Protein AF-A0A7W6BW15-F1 (afdb_monomer)

Organism: NCBI:txid870476

pLDDT: mean 89.18, std 8.83, range [52.59, 96.75]

Radius of gyration: 13.19 Å; Cα contacts (8 Å, |Δi|>4): 198; chains: 1; bounding box: 34×26×34 Å

Solvent-accessible surface area (backbone atoms only — not comparable to full-atom values): 6199 Å² total; per-residue (Å²): 120,74,27,69,43,54,42,84,69,27,54,52,60,54,54,59,58,48,48,26,77,76,65,36,54,52,48,71,56,97,89,40,53,32,40,44,48,78,54,100,53,24,32,36,36,37,36,64,58,98,59,27,37,41,40,38,40,31,58,49,66,59,92,84,54,64,85,47,54,27,34,40,34,73,45,73,44,57,37,62,50,46,48,64,49,96,48,52,55,68,33,40,53,47,53,59,70,49,45,95,59,54,76,66,54,46,51,48,26,62,74,40,70

Nearest PDB structures (foldseek):
  8hxa-assembly1_A  TM=5.081E-01  e=1.137E+00  Monkeypox virus
  6ptv-assembly1_A  TM=3.991E-01  e=1.630E+00  Rickettsia rickettsii str. 'Sheila Smith'
  7fzt-assembly1_A  TM=5.814E-01  e=4.807E+00  Homo sapiens
  2it9-assembly2_D  TM=3.546E-01  e=4.014E+00  Prochlorococcus marinus str. NATL2A
  2nvn-assembly1_A-2  TM=3.035E-01  e=5.105E+00  Synechococcus elongatus PCC 7942 = FACHB-805

Mean predicted aligned error: 4.17 Å

Sequence (113 aa):
MFSAIMLTDCPGLIDLMLTGDEHGMSFAIDGVECVIEHVEGHGIFEAVTPDFGLSVIHPGWYAGDHGAPAYVAIVGDAHACIGWLPLSHADKLVLIQHLPLSPVDRMLCRLSA

Structure (mmCIF, N/CA/C/O backbone):
data_AF-A0A7W6BW15-F1
#
_entry.id   AF-A0A7W6BW15-F1
#
loop_
_atom_site.group_PDB
_atom_site.id
_atom_site.type_symbol
_atom_site.label_atom_id
_atom_site.label_alt_id
_atom_site.label_comp_id
_atom_site.label_asym_id
_atom_site.label_entity_id
_atom_site.label_seq_id
_atom_site.pdbx_PDB_ins_code
_atom_site.Cartn_x
_atom_site.Cartn_y
_atom_site.Cartn_z
_atom_site.occupancy
_atom_site.B_iso_or_equiv
_atom_site.auth_seq_id
_atom_site.auth_comp_id
_atom_site.auth_asym_id
_atom_site.auth_atom_id
_atom_site.pdbx_PDB_model_num
ATOM 1 N N . MET A 1 1 ? 1.648 -9.582 7.392 1.00 80.38 1 MET A N 1
ATOM 2 C CA . MET A 1 1 ? 1.533 -10.538 6.266 1.00 80.38 1 MET A CA 1
ATOM 3 C C . MET A 1 1 ? 1.315 -9.709 5.017 1.00 80.38 1 MET A C 1
ATOM 5 O O . MET A 1 1 ? 0.523 -8.779 5.094 1.00 80.38 1 MET A O 1
ATOM 9 N N . PHE A 1 2 ? 2.036 -9.995 3.934 1.00 86.69 2 PHE A N 1
ATOM 10 C CA . PHE A 1 2 ? 1.857 -9.290 2.666 1.00 86.69 2 PHE A CA 1
ATOM 11 C C . PHE A 1 2 ? 0.670 -9.860 1.886 1.00 86.69 2 PHE A C 1
ATOM 13 O O . PHE A 1 2 ? 0.445 -11.072 1.898 1.00 86.69 2 PHE A O 1
ATOM 20 N N . SER A 1 3 ? -0.038 -8.982 1.186 1.00 91.94 3 SER A N 1
ATOM 21 C CA . SER A 1 3 ? -1.064 -9.315 0.203 1.00 91.94 3 SER A CA 1
ATOM 22 C C . SER A 1 3 ? -0.588 -8.957 -1.195 1.00 91.94 3 SER A C 1
ATOM 24 O O . SER A 1 3 ? -0.006 -7.895 -1.393 1.00 91.94 3 SER A O 1
ATOM 26 N N . ALA A 1 4 ? -0.855 -9.829 -2.163 1.00 93.19 4 ALA A N 1
ATOM 27 C CA . ALA A 1 4 ? -0.535 -9.578 -3.563 1.00 93.19 4 ALA A CA 1
ATOM 28 C C . ALA A 1 4 ? -1.664 -8.797 -4.259 1.00 93.19 4 ALA A C 1
ATOM 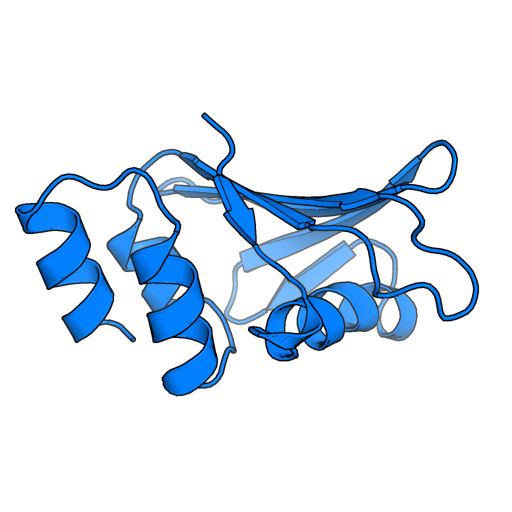30 O O . ALA A 1 4 ? -2.842 -9.135 -4.098 1.00 93.19 4 ALA A O 1
ATOM 31 N N . ILE A 1 5 ? -1.293 -7.795 -5.055 1.00 92.06 5 ILE A N 1
ATOM 32 C CA . ILE A 1 5 ? -2.177 -6.988 -5.903 1.00 92.06 5 ILE A CA 1
ATOM 33 C C . ILE A 1 5 ? -1.534 -6.811 -7.283 1.00 92.06 5 ILE A C 1
ATOM 35 O O . ILE A 1 5 ? -0.325 -6.610 -7.384 1.00 92.06 5 ILE A O 1
ATOM 39 N N . MET A 1 6 ? -2.322 -6.886 -8.355 1.00 90.81 6 MET A N 1
ATOM 40 C CA . MET A 1 6 ? -1.825 -6.524 -9.683 1.00 90.81 6 MET A CA 1
ATOM 41 C C . MET A 1 6 ? -1.803 -5.001 -9.789 1.00 90.81 6 MET A C 1
ATOM 43 O O . MET A 1 6 ? -2.830 -4.361 -9.580 1.00 90.81 6 MET A O 1
ATOM 47 N N . LEU A 1 7 ? -0.658 -4.405 -10.128 1.00 83.75 7 LEU A N 1
ATOM 48 C CA . LEU A 1 7 ? -0.570 -2.944 -10.246 1.00 83.75 7 LEU A CA 1
ATOM 49 C C . LEU A 1 7 ? -1.464 -2.383 -11.359 1.00 83.75 7 LEU A C 1
ATOM 51 O O . LEU A 1 7 ? -1.925 -1.251 -11.261 1.00 83.75 7 LEU A O 1
ATOM 55 N N . THR A 1 8 ? -1.791 -3.192 -12.371 1.00 86.69 8 THR A N 1
ATOM 56 C CA . THR A 1 8 ? -2.785 -2.841 -13.397 1.00 86.69 8 THR A CA 1
ATOM 57 C C . THR A 1 8 ? -4.182 -2.594 -12.829 1.00 86.69 8 THR A C 1
ATOM 59 O O . THR A 1 8 ? -4.963 -1.880 -13.450 1.00 86.69 8 THR A O 1
ATOM 62 N N . ASP A 1 9 ? -4.491 -3.163 -11.662 1.00 88.94 9 ASP A N 1
ATOM 63 C CA . ASP A 1 9 ? -5.781 -3.002 -10.987 1.00 88.94 9 ASP A CA 1
ATOM 64 C C . ASP A 1 9 ? -5.765 -1.834 -9.986 1.00 88.94 9 ASP A C 1
ATOM 66 O O . ASP A 1 9 ? -6.810 -1.473 -9.451 1.00 88.94 9 ASP A O 1
ATOM 70 N N . CYS A 1 10 ? -4.590 -1.257 -9.713 1.00 90.44 10 CYS A N 1
ATOM 71 C CA . CYS A 1 10 ? -4.399 -0.164 -8.761 1.00 90.44 10 CYS A CA 1
ATOM 72 C C . CYS A 1 10 ? -3.267 0.774 -9.227 1.00 90.44 10 CYS A C 1
ATOM 74 O O . CYS A 1 10 ? -2.205 0.829 -8.593 1.00 90.44 10 CYS A O 1
ATOM 76 N N . PRO A 1 11 ? -3.448 1.487 -10.359 1.00 89.62 11 PRO A N 1
ATOM 77 C CA . PRO A 1 11 ? -2.418 2.342 -10.951 1.00 89.62 11 PRO A CA 1
ATOM 78 C C . PRO A 1 11 ? -1.915 3.433 -10.004 1.00 89.62 11 PRO A C 1
ATOM 80 O O . PRO A 1 11 ? -0.742 3.782 -10.068 1.00 89.62 11 PRO A O 1
ATOM 83 N N . GLY A 1 12 ? -2.738 3.909 -9.066 1.00 90.62 12 GLY A N 1
ATOM 84 C CA . GLY A 1 12 ? -2.290 4.913 -8.102 1.00 90.62 12 GLY A CA 1
ATOM 85 C C . GLY A 1 12 ? -1.134 4.443 -7.200 1.00 90.62 12 GLY A C 1
ATOM 86 O O . GLY A 1 12 ? -0.371 5.273 -6.712 1.00 90.62 12 GLY A O 1
ATOM 87 N N . LEU A 1 13 ? -0.939 3.128 -7.001 1.00 89.31 13 LEU A N 1
ATOM 88 C CA . LEU A 1 13 ? 0.266 2.621 -6.327 1.00 89.31 13 LEU A CA 1
ATOM 89 C C . LEU A 1 13 ? 1.531 2.828 -7.169 1.00 89.31 13 LEU A C 1
ATOM 91 O O . LEU A 1 13 ? 2.588 3.083 -6.601 1.00 89.31 13 LEU A O 1
ATOM 95 N N . ILE A 1 14 ? 1.433 2.741 -8.501 1.00 87.88 14 ILE A N 1
ATOM 96 C CA . ILE A 1 14 ? 2.547 3.068 -9.401 1.00 87.88 14 ILE A CA 1
ATOM 97 C C . ILE A 1 14 ? 2.877 4.554 -9.260 1.00 87.88 14 ILE A C 1
ATOM 99 O O . ILE A 1 14 ? 4.036 4.897 -9.050 1.00 87.88 14 ILE A O 1
ATOM 103 N N . ASP A 1 15 ? 1.862 5.418 -9.319 1.00 88.94 15 ASP A N 1
ATOM 104 C CA . ASP A 1 15 ? 2.038 6.873 -9.230 1.00 88.94 15 ASP A CA 1
ATOM 105 C C . ASP A 1 15 ? 2.696 7.286 -7.901 1.00 88.94 15 ASP A C 1
ATOM 107 O O . ASP A 1 15 ? 3.628 8.094 -7.874 1.00 88.94 15 ASP A O 1
ATOM 111 N N . LEU A 1 16 ? 2.280 6.662 -6.794 1.00 87.94 16 LEU A N 1
ATOM 112 C CA . LEU A 1 16 ? 2.910 6.840 -5.484 1.00 87.94 16 LEU A CA 1
ATOM 113 C C . LEU A 1 16 ? 4.393 6.464 -5.489 1.00 87.94 16 LEU A C 1
ATOM 115 O O . LEU A 1 16 ? 5.221 7.190 -4.942 1.00 87.94 16 LEU A O 1
ATOM 119 N N . MET A 1 17 ? 4.735 5.344 -6.123 1.00 86.50 17 MET A N 1
ATOM 120 C CA . MET A 1 17 ? 6.123 4.905 -6.231 1.00 86.50 17 MET A CA 1
ATOM 121 C C . MET A 1 17 ? 6.952 5.775 -7.195 1.00 86.50 17 MET A C 1
ATOM 123 O O . MET A 1 17 ? 8.156 5.914 -7.015 1.00 86.50 17 MET A O 1
ATOM 127 N N . LEU A 1 18 ? 6.342 6.406 -8.199 1.00 85.19 18 LEU A N 1
ATOM 128 C CA . LEU A 1 18 ? 7.045 7.330 -9.101 1.00 85.19 18 LEU A CA 1
ATOM 129 C C . LEU A 1 18 ? 7.290 8.705 -8.468 1.00 85.19 18 LEU A C 1
ATOM 131 O O . LEU A 1 18 ? 8.234 9.393 -8.846 1.00 85.19 18 LEU A O 1
ATOM 135 N N . THR A 1 19 ? 6.502 9.083 -7.459 1.00 83.00 19 THR A N 1
ATOM 136 C CA . THR A 1 19 ? 6.647 10.370 -6.761 1.00 83.00 19 THR A CA 1
ATOM 137 C C . THR A 1 19 ? 8.056 10.550 -6.169 1.00 83.00 19 THR A C 1
ATOM 139 O O . THR A 1 19 ? 8.614 11.646 -6.212 1.00 83.00 19 THR A O 1
ATOM 142 N N . GLY A 1 20 ? 8.686 9.485 -5.658 1.00 72.56 20 GLY A N 1
ATOM 143 C CA . GLY A 1 20 ? 10.062 9.570 -5.144 1.00 72.56 20 GLY A CA 1
ATOM 144 C C . GLY A 1 20 ? 11.125 9.658 -6.230 1.00 72.56 20 GLY A C 1
ATOM 145 O O . GLY A 1 20 ? 12.151 10.302 -6.032 1.00 72.56 20 GLY A O 1
ATOM 146 N N . ASP A 1 21 ? 10.877 9.113 -7.418 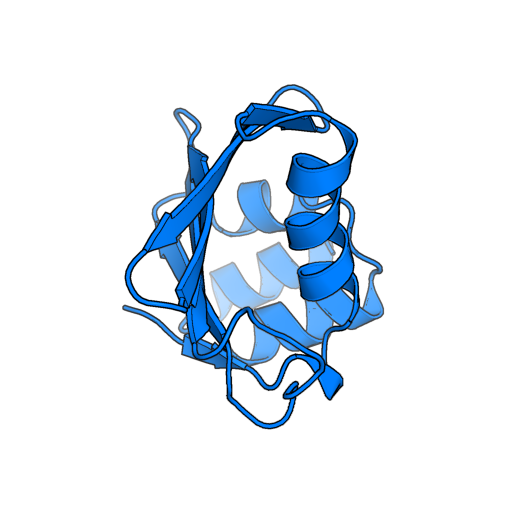1.00 74.50 21 ASP A N 1
ATOM 147 C CA . ASP A 1 21 ? 11.786 9.335 -8.546 1.00 74.50 21 ASP A CA 1
ATOM 148 C C . ASP A 1 21 ? 11.778 10.822 -8.963 1.00 74.50 21 ASP A C 1
ATOM 150 O O . ASP A 1 21 ? 12.802 11.361 -9.387 1.00 74.50 21 ASP A O 1
ATOM 154 N N . GLU A 1 22 ? 10.647 11.514 -8.781 1.00 75.25 22 GLU A N 1
ATOM 155 C CA . GLU A 1 22 ? 10.483 12.942 -9.086 1.00 75.25 22 GLU A CA 1
ATOM 156 C C . GLU A 1 22 ? 11.027 13.871 -7.986 1.00 75.25 22 GLU A C 1
ATOM 158 O O . GLU A 1 22 ? 11.615 14.915 -8.285 1.00 75.25 22 GLU A O 1
ATOM 163 N N . HIS A 1 23 ? 10.846 13.503 -6.714 1.00 72.81 23 HIS A N 1
ATOM 164 C CA . HIS A 1 23 ? 11.149 14.355 -5.556 1.00 72.81 23 HIS A CA 1
ATOM 165 C C . HIS A 1 23 ? 12.378 13.923 -4.737 1.00 72.81 23 HIS A C 1
ATOM 167 O O . HIS A 1 23 ? 12.775 14.631 -3.808 1.00 72.81 23 HIS A O 1
ATOM 173 N N . GLY A 1 24 ? 13.021 12.816 -5.109 1.00 73.00 24 GLY A N 1
ATOM 174 C CA . GLY A 1 24 ? 14.111 12.175 -4.376 1.00 73.00 24 GLY A CA 1
ATOM 175 C C . GLY A 1 24 ? 13.641 10.945 -3.589 1.00 73.00 24 GLY A C 1
ATOM 176 O O . GLY A 1 24 ? 12.463 10.796 -3.278 1.00 73.00 24 GLY A O 1
ATOM 177 N N . MET A 1 25 ? 14.589 10.077 -3.212 1.00 82.69 25 MET A N 1
ATOM 178 C CA . MET A 1 25 ? 14.334 8.776 -2.554 1.00 82.69 25 MET A CA 1
ATOM 179 C C . MET A 1 25 ? 13.604 8.875 -1.199 1.00 82.69 25 MET A C 1
ATOM 181 O O . MET A 1 25 ? 13.253 7.858 -0.613 1.00 82.69 25 MET A O 1
ATOM 185 N N . SER A 1 26 ? 13.378 10.083 -0.685 1.00 87.94 26 SER A N 1
ATOM 186 C CA . SER A 1 26 ? 12.540 10.352 0.480 1.00 87.94 26 SER A CA 1
ATOM 187 C C . SER A 1 26 ? 11.740 11.634 0.268 1.00 87.94 26 SER A C 1
ATOM 189 O O . SER A 1 26 ? 12.311 12.645 -0.150 1.00 87.94 26 SER A O 1
ATOM 191 N N . PHE A 1 27 ? 10.453 11.617 0.596 1.00 91.00 27 PHE A N 1
ATOM 192 C CA . PHE A 1 27 ? 9.554 12.764 0.454 1.00 91.00 27 PHE A CA 1
ATOM 193 C C . PHE A 1 27 ? 8.378 12.656 1.429 1.00 91.00 27 PHE A C 1
ATOM 195 O O . PHE A 1 27 ? 8.079 11.578 1.930 1.00 91.00 27 PHE A O 1
ATOM 202 N N . ALA A 1 28 ? 7.674 13.763 1.670 1.00 90.81 28 ALA A N 1
ATOM 203 C CA . ALA A 1 28 ? 6.490 13.775 2.523 1.00 90.81 28 ALA A CA 1
ATOM 204 C C . ALA A 1 28 ? 5.204 13.956 1.703 1.00 90.81 28 ALA A C 1
ATOM 206 O O . ALA A 1 28 ? 5.114 14.873 0.886 1.00 90.81 28 ALA A O 1
ATOM 207 N N . ILE A 1 29 ? 4.189 13.132 1.974 1.00 88.69 29 ILE A N 1
ATOM 208 C CA . ILE A 1 29 ? 2.818 13.292 1.460 1.00 88.69 29 ILE A CA 1
ATOM 209 C C . ILE A 1 29 ? 1.885 13.415 2.653 1.00 88.69 29 ILE A C 1
ATOM 211 O O . ILE A 1 29 ? 1.978 12.617 3.579 1.00 88.69 29 ILE A O 1
ATOM 215 N N . ASP A 1 30 ? 1.005 14.419 2.659 1.00 89.56 30 ASP A N 1
ATOM 216 C CA . ASP A 1 30 ? 0.018 14.648 3.727 1.00 89.56 30 ASP A CA 1
ATOM 217 C C . ASP A 1 30 ? 0.609 14.546 5.152 1.00 89.56 30 ASP A C 1
ATOM 219 O O . ASP A 1 30 ? -0.014 14.044 6.086 1.00 89.56 30 ASP A O 1
ATOM 223 N N . GLY A 1 31 ? 1.848 15.028 5.315 1.00 88.00 31 GLY A N 1
ATOM 224 C CA . GLY A 1 31 ? 2.575 15.041 6.589 1.00 88.00 31 GLY A CA 1
ATOM 225 C C . GLY A 1 31 ? 3.234 13.717 6.999 1.00 88.00 31 GLY A C 1
ATOM 226 O O . GLY A 1 31 ? 3.780 13.647 8.098 1.00 88.00 31 GLY A O 1
ATOM 227 N N . VAL A 1 32 ? 3.213 12.692 6.146 1.00 93.56 32 VAL A N 1
ATOM 228 C CA . VAL A 1 32 ? 3.862 11.394 6.380 1.00 93.56 32 VAL A CA 1
ATOM 229 C C . VAL A 1 32 ? 5.119 11.280 5.531 1.00 93.56 32 VAL A C 1
ATOM 231 O O . VAL A 1 32 ? 5.072 11.423 4.309 1.00 93.56 32 VAL A O 1
ATOM 234 N N . GLU A 1 33 ? 6.236 10.998 6.197 1.00 94.06 33 GLU A N 1
ATOM 235 C CA . GLU A 1 33 ? 7.520 10.709 5.560 1.00 94.06 33 GLU A CA 1
ATOM 236 C C . GLU A 1 33 ? 7.466 9.354 4.850 1.00 94.06 33 GLU A C 1
ATOM 238 O O . GLU A 1 33 ? 7.110 8.327 5.437 1.00 94.06 33 GLU A O 1
ATOM 243 N N . CYS A 1 34 ? 7.830 9.380 3.576 1.00 94.50 34 CYS A N 1
ATOM 244 C CA . CYS A 1 34 ? 7.862 8.246 2.675 1.00 94.50 34 CYS A CA 1
ATOM 245 C C . CYS A 1 34 ? 9.288 8.041 2.175 1.00 94.50 34 CYS A C 1
ATOM 247 O O . CYS A 1 34 ? 10.022 9.004 1.943 1.00 94.50 34 CYS A O 1
ATOM 249 N N . VAL A 1 35 ? 9.664 6.785 1.967 1.00 94.25 35 VAL A N 1
ATOM 250 C CA . VAL A 1 35 ? 10.957 6.397 1.405 1.00 94.25 35 VAL A CA 1
ATOM 251 C C . VAL A 1 35 ? 10.723 5.461 0.233 1.00 94.25 35 VAL A C 1
ATOM 253 O O . VAL A 1 35 ? 9.845 4.598 0.281 1.00 94.25 35 VAL A O 1
ATOM 256 N N . ILE A 1 36 ? 11.517 5.643 -0.816 1.00 91.81 36 ILE A N 1
ATOM 257 C CA . ILE A 1 36 ? 11.581 4.745 -1.959 1.00 91.81 36 ILE A CA 1
ATOM 258 C C . ILE A 1 36 ? 12.992 4.211 -2.083 1.00 91.81 36 ILE A C 1
ATOM 260 O O . ILE A 1 36 ? 13.958 4.970 -2.100 1.00 91.81 36 ILE A O 1
ATOM 264 N N . GLU A 1 37 ? 13.103 2.894 -2.189 1.00 90.12 37 GLU A N 1
AT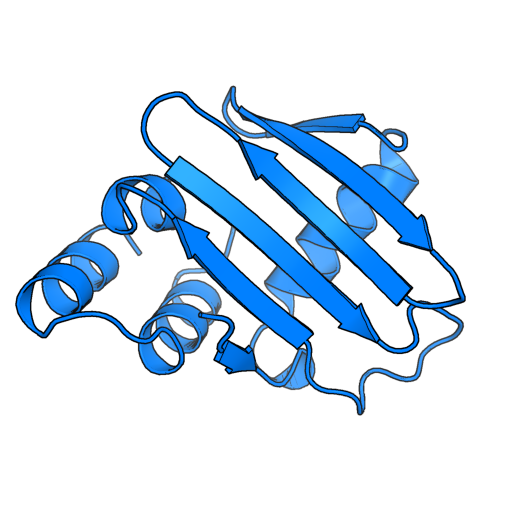OM 265 C CA . GLU A 1 37 ? 14.365 2.202 -2.393 1.00 90.12 37 GLU A CA 1
ATOM 266 C C . GLU A 1 37 ? 14.289 1.290 -3.613 1.00 90.12 37 GLU A C 1
ATOM 268 O O . GLU A 1 37 ? 13.265 0.660 -3.894 1.00 90.12 37 GLU A O 1
ATOM 273 N N . HIS A 1 38 ? 15.413 1.177 -4.321 1.00 87.00 38 HIS A N 1
ATOM 274 C CA . HIS A 1 38 ? 15.584 0.213 -5.402 1.00 87.00 38 HIS A CA 1
ATOM 275 C C . HIS A 1 38 ? 16.637 -0.807 -4.999 1.00 87.00 38 HIS A C 1
ATOM 277 O O . HIS A 1 38 ? 17.822 -0.490 -4.899 1.00 87.00 38 HIS A O 1
ATOM 283 N N . VAL A 1 39 ? 16.207 -2.045 -4.775 1.00 85.50 39 VAL A N 1
ATOM 284 C CA . VAL A 1 39 ? 17.071 -3.127 -4.292 1.00 85.50 39 VAL A CA 1
ATOM 285 C C . VAL A 1 39 ? 16.963 -4.297 -5.250 1.00 85.50 39 VAL A C 1
ATOM 287 O O . VAL A 1 39 ? 15.877 -4.818 -5.458 1.00 85.50 39 VAL A O 1
ATOM 290 N N . GLU A 1 40 ? 18.080 -4.704 -5.857 1.00 84.06 40 GLU A N 1
ATOM 291 C CA . GLU A 1 40 ? 18.158 -5.891 -6.732 1.00 84.06 40 GLU A CA 1
ATOM 292 C C . GLU A 1 40 ? 17.099 -5.930 -7.859 1.00 84.06 40 GLU A C 1
ATOM 294 O O . GLU A 1 40 ? 16.653 -6.991 -8.284 1.00 84.06 40 GLU A O 1
ATOM 299 N N . GLY A 1 41 ? 16.693 -4.763 -8.374 1.00 81.19 41 GLY A N 1
ATOM 300 C CA . GLY A 1 41 ? 15.660 -4.655 -9.413 1.00 81.19 41 GLY A CA 1
ATOM 301 C C . GLY A 1 41 ? 14.221 -4.681 -8.883 1.00 81.19 41 GLY A C 1
ATOM 302 O O . GLY A 1 41 ? 13.279 -4.725 -9.670 1.00 81.19 41 GLY A O 1
ATOM 303 N N . HIS A 1 42 ? 14.033 -4.630 -7.568 1.00 86.38 42 HIS A N 1
ATOM 304 C CA . HIS A 1 42 ? 12.756 -4.406 -6.899 1.00 86.38 42 HIS A CA 1
ATOM 305 C C . HIS A 1 42 ? 12.622 -2.931 -6.516 1.00 86.38 42 HIS A C 1
ATOM 307 O O . HIS A 1 42 ? 13.605 -2.296 -6.140 1.00 86.38 42 HIS A O 1
ATOM 313 N N . GLY A 1 43 ? 11.406 -2.403 -6.602 1.00 88.94 43 GLY A N 1
ATOM 314 C CA . GLY A 1 43 ? 11.043 -1.098 -6.062 1.00 88.94 43 GLY A CA 1
ATOM 315 C C . GLY A 1 43 ? 10.328 -1.306 -4.741 1.00 88.94 43 GLY A C 1
ATOM 316 O O . GLY A 1 43 ? 9.428 -2.143 -4.653 1.00 88.94 43 GLY A O 1
ATOM 317 N N . ILE A 1 44 ? 10.736 -0.575 -3.718 1.00 92.19 44 ILE A N 1
ATOM 318 C CA . ILE A 1 44 ? 10.158 -0.644 -2.383 1.00 92.19 44 ILE A CA 1
ATOM 319 C C . ILE A 1 44 ? 9.700 0.761 -2.027 1.00 92.19 44 ILE A C 1
ATOM 321 O O . ILE A 1 44 ? 10.478 1.699 -2.137 1.00 92.19 44 ILE A O 1
ATOM 325 N N . PHE A 1 45 ? 8.444 0.898 -1.621 1.00 93.75 45 PHE A N 1
ATOM 326 C CA . PHE A 1 45 ? 7.896 2.123 -1.054 1.00 93.75 45 PHE A CA 1
ATOM 327 C C . PHE A 1 45 ? 7.474 1.858 0.383 1.00 93.75 45 PHE A C 1
ATOM 329 O O . PHE A 1 45 ? 6.732 0.910 0.652 1.00 93.75 45 PHE A O 1
ATOM 336 N N . GLU A 1 46 ? 7.924 2.708 1.297 1.00 95.62 46 GLU A N 1
ATOM 337 C CA . GLU A 1 46 ? 7.607 2.606 2.714 1.00 95.62 46 GLU A CA 1
ATOM 338 C C . GLU A 1 46 ? 7.126 3.941 3.268 1.00 95.62 46 GLU A C 1
ATOM 340 O O . GLU A 1 46 ? 7.643 5.000 2.921 1.00 95.62 46 GLU A O 1
ATOM 345 N N . ALA A 1 47 ? 6.147 3.876 4.165 1.00 96.12 47 ALA A N 1
ATOM 346 C CA . ALA A 1 47 ? 5.656 5.018 4.924 1.00 96.12 47 ALA A CA 1
ATOM 347 C C . ALA A 1 47 ? 5.399 4.575 6.366 1.00 96.12 47 ALA A C 1
ATOM 349 O O . ALA A 1 47 ? 4.709 3.578 6.596 1.00 96.12 47 ALA A O 1
ATOM 350 N N . VAL A 1 48 ? 5.960 5.290 7.344 1.00 95.94 48 VAL A N 1
ATOM 351 C CA . VAL A 1 48 ? 5.885 4.903 8.762 1.00 95.94 48 VAL A CA 1
ATOM 352 C C . VAL A 1 48 ? 5.473 6.089 9.624 1.00 95.94 48 VAL A C 1
ATOM 354 O O . VAL A 1 48 ? 6.072 7.160 9.579 1.00 95.94 48 VAL A O 1
ATOM 357 N N . THR A 1 49 ? 4.460 5.869 10.456 1.00 95.56 49 THR A N 1
ATOM 358 C CA . THR A 1 49 ? 3.939 6.808 11.452 1.00 95.56 49 THR A CA 1
ATOM 359 C C . THR A 1 49 ? 3.840 6.114 12.819 1.00 95.56 49 THR A C 1
ATOM 361 O O . THR A 1 49 ? 4.038 4.899 12.913 1.00 95.56 49 THR A O 1
ATOM 364 N N . PRO A 1 50 ? 3.520 6.841 13.906 1.00 95.50 50 PRO A N 1
ATOM 365 C CA . PRO A 1 50 ? 3.211 6.212 15.190 1.00 95.50 50 PRO A CA 1
ATOM 366 C C . PRO A 1 50 ? 2.000 5.265 15.153 1.00 95.50 50 PRO A C 1
ATOM 368 O O . PRO A 1 50 ? 1.943 4.336 15.958 1.00 95.50 50 PRO A O 1
ATOM 371 N N . ASP A 1 51 ? 1.054 5.493 14.237 1.00 94.69 51 ASP A N 1
ATOM 372 C CA . ASP A 1 51 ? -0.220 4.768 14.181 1.00 94.69 51 ASP A CA 1
ATOM 373 C C . ASP A 1 51 ? -0.190 3.598 13.188 1.00 94.69 51 ASP A C 1
ATOM 375 O O . ASP A 1 51 ? -0.862 2.584 13.398 1.00 94.69 51 ASP A O 1
ATOM 379 N N . PHE A 1 52 ? 0.594 3.712 12.111 1.00 96.19 52 PHE A N 1
ATOM 380 C CA . PHE A 1 52 ? 0.695 2.683 11.079 1.00 96.19 52 PHE A CA 1
ATOM 381 C C . PHE A 1 52 ? 2.057 2.642 10.376 1.00 96.19 52 PHE A C 1
ATOM 383 O O . PHE A 1 52 ? 2.770 3.637 10.290 1.00 96.19 52 PHE A O 1
ATOM 390 N N . GLY A 1 53 ? 2.372 1.489 9.792 1.00 96.75 53 GLY A N 1
ATOM 391 C CA . GLY A 1 53 ? 3.434 1.311 8.806 1.00 96.75 53 GLY A CA 1
ATOM 392 C C . GLY A 1 53 ? 2.886 0.658 7.541 1.00 96.75 53 GLY A C 1
ATOM 393 O O . GLY A 1 53 ? 2.136 -0.315 7.626 1.00 96.75 53 GLY A O 1
ATOM 394 N N . LEU A 1 54 ? 3.260 1.183 6.382 1.00 96.56 54 LEU A N 1
ATOM 395 C CA . LEU A 1 54 ? 2.937 0.664 5.058 1.00 96.56 54 LEU A CA 1
ATOM 396 C C . LEU A 1 54 ? 4.232 0.282 4.344 1.00 96.56 54 LEU A C 1
ATOM 398 O O . LEU A 1 54 ? 5.181 1.060 4.337 1.00 96.56 54 LEU A O 1
ATOM 402 N N . SER A 1 55 ? 4.242 -0.891 3.717 1.00 95.75 55 SER A N 1
ATOM 403 C CA . SER A 1 55 ? 5.310 -1.324 2.817 1.00 95.75 55 SER A CA 1
ATOM 404 C C . SER A 1 55 ? 4.690 -1.889 1.542 1.00 95.75 55 SER A C 1
ATOM 406 O O . SER A 1 55 ? 3.780 -2.726 1.600 1.00 95.75 55 SER A O 1
ATOM 408 N N . VAL A 1 56 ? 5.161 -1.405 0.397 1.00 94.38 56 VAL A N 1
ATOM 409 C CA . VAL A 1 56 ? 4.770 -1.843 -0.943 1.00 94.38 56 VAL A CA 1
ATOM 410 C C . VAL A 1 56 ? 6.028 -2.291 -1.668 1.00 94.38 56 VAL A C 1
ATOM 412 O O . VAL A 1 56 ? 6.942 -1.503 -1.881 1.00 94.38 56 VAL A O 1
ATOM 415 N N . ILE A 1 57 ? 6.073 -3.561 -2.058 1.00 92.44 57 ILE A N 1
ATOM 416 C CA . ILE A 1 57 ? 7.204 -4.154 -2.770 1.00 92.44 57 ILE A CA 1
ATOM 417 C C . ILE A 1 57 ? 6.734 -4.519 -4.170 1.00 92.44 57 ILE A C 1
ATOM 419 O O . ILE A 1 57 ? 5.893 -5.405 -4.329 1.00 92.44 57 ILE A O 1
ATOM 423 N N . HIS A 1 58 ? 7.296 -3.879 -5.187 1.00 90.38 58 HIS A N 1
ATOM 424 C CA . HIS A 1 58 ? 7.058 -4.221 -6.581 1.00 90.38 58 HIS A CA 1
ATOM 425 C C . HIS A 1 58 ? 8.286 -4.915 -7.187 1.00 90.38 58 HIS A C 1
ATOM 427 O O . HIS A 1 58 ? 9.333 -4.282 -7.374 1.00 90.38 58 HIS A O 1
ATOM 433 N N . PRO A 1 59 ? 8.198 -6.217 -7.508 1.00 86.56 59 PRO A N 1
ATOM 434 C CA . PRO A 1 59 ? 9.264 -6.899 -8.217 1.00 86.56 59 PRO A CA 1
ATOM 435 C C . PRO A 1 59 ? 9.41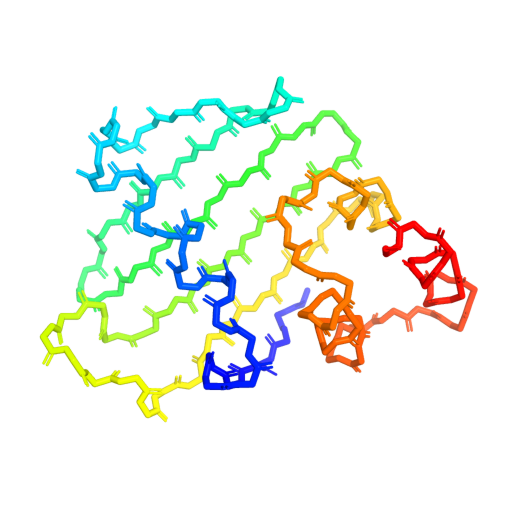0 -6.407 -9.653 1.00 86.56 59 PRO A C 1
ATOM 437 O O . PRO A 1 59 ? 8.417 -6.252 -10.350 1.00 86.56 59 PRO A O 1
ATOM 440 N N . GLY A 1 60 ? 10.651 -6.232 -10.112 1.00 78.25 60 GLY A N 1
ATOM 441 C CA . GLY A 1 60 ? 10.911 -5.835 -11.495 1.00 78.25 60 GLY A CA 1
ATOM 442 C C . GLY A 1 60 ? 10.635 -4.354 -11.756 1.00 78.25 60 GLY A C 1
ATOM 443 O O . GLY A 1 60 ? 10.068 -4.009 -12.785 1.00 78.25 60 GLY A O 1
ATOM 444 N N . TRP A 1 61 ? 11.060 -3.464 -10.854 1.00 77.00 61 TRP A N 1
ATOM 445 C CA . TRP A 1 61 ? 10.956 -2.001 -10.986 1.00 77.00 61 TRP A CA 1
ATOM 446 C C . TRP A 1 61 ? 11.871 -1.413 -12.089 1.00 77.00 61 TRP A C 1
ATOM 448 O O . TRP A 1 61 ? 12.429 -0.334 -11.965 1.00 77.00 61 TRP A O 1
ATOM 458 N N . TYR A 1 62 ? 12.041 -2.101 -13.219 1.00 66.00 62 TYR A N 1
ATOM 459 C CA . TYR A 1 62 ? 12.791 -1.592 -14.365 1.00 66.00 62 TYR A CA 1
ATOM 460 C C . TYR A 1 62 ? 12.046 -1.833 -15.682 1.00 66.00 62 TYR A C 1
ATOM 462 O O . TYR A 1 62 ? 11.671 -2.950 -16.018 1.00 66.00 62 TYR A O 1
ATOM 470 N N . ALA A 1 63 ? 11.914 -0.749 -16.453 1.00 52.59 63 ALA A N 1
ATOM 471 C CA . ALA A 1 63 ? 11.605 -0.717 -17.885 1.00 52.59 63 ALA A CA 1
ATOM 472 C C . ALA A 1 63 ? 10.299 -1.403 -18.349 1.00 52.59 63 ALA A C 1
ATOM 474 O O . ALA A 1 63 ? 10.289 -2.098 -19.363 1.00 52.59 63 ALA A O 1
ATOM 475 N N . GLY A 1 64 ? 9.178 -1.116 -17.679 1.00 55.47 64 GLY A N 1
ATOM 476 C CA . GLY A 1 64 ? 7.839 -1.286 -18.267 1.00 55.47 64 GLY A CA 1
ATOM 477 C C . GLY A 1 64 ? 7.201 -2.667 -18.118 1.00 55.47 64 GLY A C 1
ATOM 478 O O . GLY A 1 64 ? 6.172 -2.920 -18.746 1.00 55.47 64 GLY A O 1
ATOM 479 N N . ASP A 1 65 ? 7.766 -3.544 -17.286 1.00 60.72 65 ASP A N 1
ATOM 480 C CA . ASP A 1 65 ? 7.169 -4.844 -16.981 1.00 60.72 65 ASP A CA 1
ATOM 481 C C . ASP A 1 65 ? 6.246 -4.738 -15.751 1.00 60.72 65 ASP A C 1
ATOM 483 O O . ASP A 1 65 ? 6.620 -5.024 -14.619 1.00 60.72 65 ASP A O 1
ATOM 487 N N . HIS A 1 66 ? 5.012 -4.272 -15.970 1.00 64.38 66 HIS A N 1
ATOM 488 C CA . HIS A 1 66 ? 3.973 -4.170 -14.927 1.00 64.38 66 HIS A CA 1
ATOM 489 C C . HIS A 1 66 ? 3.160 -5.467 -14.760 1.00 64.38 66 HIS A C 1
ATOM 491 O O . HIS A 1 66 ? 2.093 -5.469 -14.146 1.00 64.38 66 HIS A O 1
ATOM 497 N N . GLY A 1 67 ? 3.625 -6.573 -15.351 1.00 67.81 67 GLY A N 1
ATOM 498 C CA . GLY A 1 67 ? 2.950 -7.869 -15.286 1.00 67.81 67 GLY A CA 1
ATOM 499 C C . GLY A 1 67 ? 3.118 -8.596 -13.948 1.00 67.81 67 GLY A C 1
ATOM 500 O O . GLY A 1 67 ? 2.410 -9.571 -13.701 1.00 67.81 67 GLY A O 1
ATOM 501 N N . ALA A 1 68 ? 4.042 -8.153 -13.089 1.00 78.50 68 ALA A N 1
ATOM 502 C CA . ALA A 1 68 ? 4.277 -8.751 -11.780 1.00 78.50 68 ALA A CA 1
ATOM 503 C C . ALA A 1 68 ? 3.334 -8.166 -10.706 1.00 78.50 68 ALA A C 1
ATOM 505 O O . ALA A 1 68 ? 3.016 -6.976 -10.7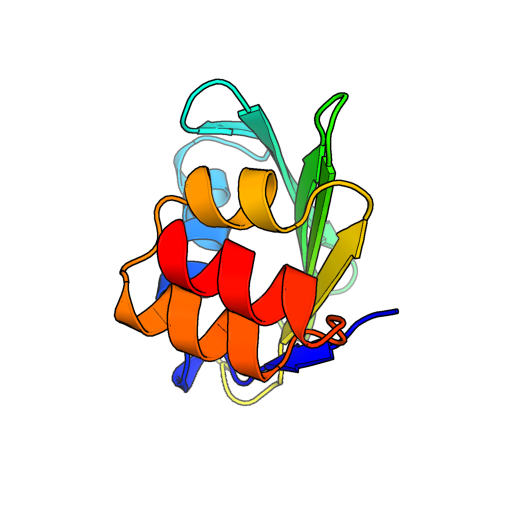35 1.00 78.50 68 ALA A O 1
ATOM 506 N N . PRO A 1 69 ? 2.881 -8.975 -9.730 1.00 88.25 69 PRO A N 1
ATOM 507 C CA . PRO A 1 69 ? 2.113 -8.457 -8.608 1.00 88.25 69 PRO A CA 1
ATOM 508 C C . PRO A 1 69 ? 3.007 -7.629 -7.678 1.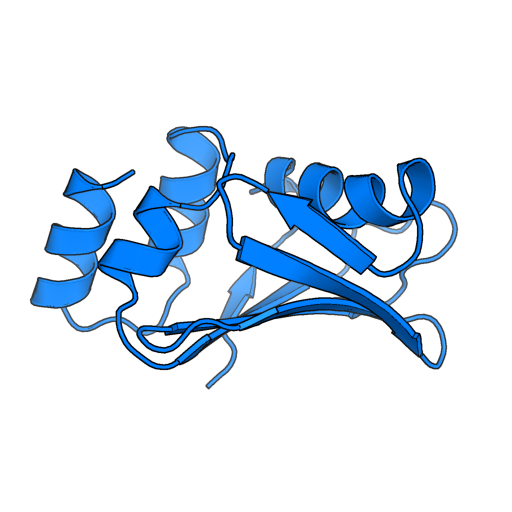00 88.25 69 PRO A C 1
ATOM 510 O O . PRO A 1 69 ? 4.124 -8.036 -7.355 1.00 88.25 69 PRO A O 1
ATOM 513 N N . ALA A 1 70 ? 2.478 -6.515 -7.179 1.00 91.50 70 ALA A N 1
ATOM 514 C CA . ALA A 1 70 ? 3.032 -5.840 -6.016 1.00 91.50 70 ALA A CA 1
ATOM 515 C C . ALA A 1 70 ? 2.553 -6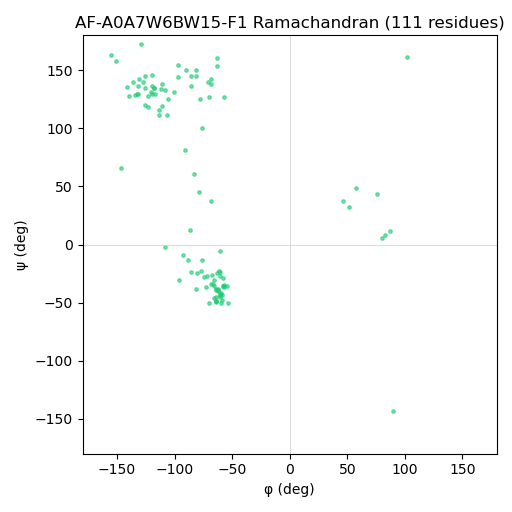.519 -4.727 1.00 91.50 70 ALA A C 1
ATOM 517 O O . ALA A 1 70 ? 1.450 -7.067 -4.652 1.00 91.50 70 ALA A O 1
ATOM 518 N N . TYR A 1 71 ? 3.383 -6.460 -3.694 1.00 94.19 71 TYR A N 1
ATOM 519 C CA . TYR A 1 71 ? 3.100 -6.995 -2.371 1.00 94.19 71 TYR A CA 1
ATOM 520 C C . TYR A 1 71 ? 2.925 -5.848 -1.389 1.00 94.19 71 TYR A C 1
ATOM 522 O O . TYR A 1 71 ? 3.854 -5.081 -1.160 1.00 94.19 71 TYR A O 1
ATOM 530 N N . VAL A 1 72 ? 1.747 -5.753 -0.784 1.00 95.00 72 VAL A N 1
ATOM 531 C CA . VAL A 1 72 ? 1.385 -4.686 0.153 1.00 95.00 72 VAL A CA 1
ATOM 532 C C . VAL A 1 72 ? 1.232 -5.257 1.556 1.00 95.00 72 VAL A C 1
ATOM 534 O O . VAL A 1 72 ? 0.569 -6.278 1.748 1.00 95.00 72 VAL A O 1
ATOM 537 N N . ALA A 1 73 ? 1.806 -4.590 2.551 1.00 95.06 73 ALA A N 1
ATOM 538 C CA . ALA A 1 73 ? 1.562 -4.865 3.960 1.00 95.06 73 ALA A CA 1
ATOM 539 C C . ALA A 1 73 ? 1.266 -3.571 4.716 1.00 95.06 73 ALA A C 1
ATOM 541 O O . ALA A 1 73 ? 1.967 -2.578 4.550 1.00 95.06 73 ALA A O 1
ATOM 542 N N . ILE A 1 74 ? 0.258 -3.628 5.587 1.00 95.81 74 ILE A N 1
ATOM 543 C CA . ILE A 1 74 ? -0.033 -2.583 6.569 1.00 95.81 74 ILE A CA 1
ATOM 544 C C . ILE A 1 74 ? 0.116 -3.185 7.967 1.00 95.81 74 ILE A C 1
ATOM 546 O O . ILE A 1 74 ? -0.364 -4.291 8.234 1.00 95.81 74 ILE A O 1
ATOM 550 N N . VAL A 1 75 ? 0.788 -2.460 8.853 1.00 94.75 75 VAL A N 1
ATOM 551 C CA . VAL A 1 75 ? 0.939 -2.761 10.279 1.00 94.75 75 VAL A CA 1
ATOM 552 C C . VAL A 1 75 ? 0.333 -1.603 11.067 1.00 94.75 75 VAL A C 1
ATOM 554 O O . VAL A 1 75 ? 0.581 -0.457 10.720 1.00 94.75 75 VAL A O 1
ATOM 557 N N . GLY A 1 76 ? -0.434 -1.882 12.124 1.00 94.69 76 GLY A N 1
ATOM 558 C CA . GLY A 1 76 ? -1.102 -0.846 12.923 1.00 94.69 76 GLY A CA 1
ATOM 559 C C . GLY A 1 76 ? -2.502 -0.501 12.406 1.00 94.69 76 GLY A C 1
ATOM 560 O O . GLY A 1 76 ? -3.240 -1.395 11.986 1.00 94.69 76 GLY A O 1
ATOM 561 N N . ASP A 1 77 ? -2.881 0.776 12.473 1.00 95.62 77 ASP A N 1
ATOM 562 C CA . ASP A 1 77 ? -4.207 1.261 12.080 1.00 95.62 77 ASP A CA 1
ATOM 563 C C . ASP A 1 77 ? -4.356 1.3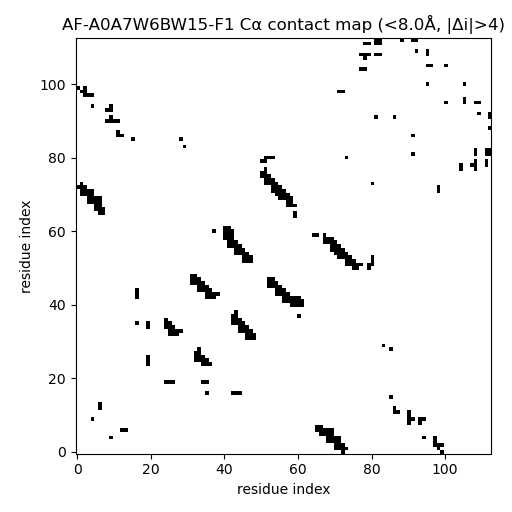33 10.548 1.00 95.62 77 ASP A C 1
ATOM 565 O O . ASP A 1 77 ? -3.920 2.274 9.878 1.00 95.62 77 ASP A O 1
ATOM 569 N N . ALA A 1 78 ? -5.017 0.321 9.980 1.00 94.81 78 ALA A N 1
ATOM 570 C CA . ALA A 1 78 ? -5.288 0.261 8.549 1.00 94.81 78 ALA A CA 1
ATOM 571 C C . ALA A 1 78 ? -6.251 1.358 8.072 1.00 94.81 78 ALA A C 1
ATOM 573 O O . ALA A 1 78 ? -6.081 1.863 6.967 1.00 94.81 78 ALA A O 1
ATOM 574 N N . HIS A 1 79 ? -7.229 1.763 8.886 1.00 94.81 79 HIS A N 1
ATOM 575 C CA . HIS A 1 79 ? -8.166 2.828 8.526 1.00 94.81 79 HIS A CA 1
ATOM 576 C C . HIS A 1 79 ? -7.419 4.159 8.363 1.00 94.81 79 HIS A C 1
ATOM 578 O O . HIS A 1 79 ? -7.627 4.867 7.377 1.00 94.81 79 HIS A O 1
ATOM 584 N N . ALA A 1 80 ? -6.522 4.481 9.301 1.00 95.25 80 ALA A N 1
ATOM 585 C CA . ALA A 1 80 ? -5.684 5.675 9.218 1.00 95.25 80 ALA A CA 1
ATOM 586 C C . ALA A 1 80 ? -4.797 5.659 7.962 1.00 95.25 80 ALA A C 1
ATOM 588 O O . ALA A 1 80 ? -4.762 6.642 7.223 1.00 95.25 80 ALA A O 1
ATOM 589 N N . CYS A 1 81 ? -4.159 4.519 7.672 1.00 95.56 81 CYS A N 1
ATOM 590 C CA . CYS A 1 81 ? -3.329 4.348 6.479 1.00 95.56 81 CYS A CA 1
ATOM 591 C C . CYS A 1 81 ? -4.119 4.582 5.176 1.00 95.56 81 CYS A C 1
ATOM 593 O O . CYS A 1 81 ? -3.688 5.349 4.317 1.00 95.56 81 CYS A O 1
ATOM 595 N N . ILE A 1 82 ? -5.305 3.977 5.038 1.00 95.88 82 ILE A N 1
ATOM 596 C CA . ILE A 1 82 ? -6.160 4.135 3.847 1.00 95.88 82 ILE A CA 1
ATOM 597 C C . ILE A 1 82 ? -6.648 5.576 3.669 1.00 95.88 82 ILE A C 1
ATOM 599 O O . ILE A 1 82 ? -6.722 6.067 2.540 1.00 95.88 82 ILE A O 1
ATOM 603 N N . GLY A 1 83 ? -6.997 6.250 4.767 1.00 94.19 83 GLY A N 1
ATOM 604 C CA . GLY A 1 83 ? -7.438 7.643 4.729 1.00 94.19 83 GLY A CA 1
ATOM 605 C C . GLY A 1 83 ? -6.340 8.587 4.239 1.00 94.19 83 GLY A C 1
ATOM 606 O O . GLY A 1 83 ? -6.628 9.494 3.464 1.00 94.19 83 GLY A O 1
ATOM 607 N N . TRP A 1 84 ? -5.097 8.329 4.647 1.00 94.06 84 TRP A N 1
ATOM 608 C CA . TRP A 1 84 ? -3.926 9.123 4.281 1.00 94.06 84 TRP A CA 1
ATOM 609 C C . TRP A 1 84 ? -3.476 8.936 2.824 1.00 94.06 84 TRP A C 1
ATOM 611 O O . TRP A 1 84 ? -3.028 9.889 2.199 1.00 94.06 84 TRP A O 1
ATOM 621 N N . LEU A 1 85 ? -3.582 7.724 2.272 1.00 93.12 85 LEU A N 1
ATOM 622 C CA . LEU A 1 85 ? -3.082 7.439 0.926 1.00 93.12 85 LEU A CA 1
ATOM 623 C C . LEU A 1 85 ? -3.718 8.379 -0.124 1.00 93.12 85 LEU A C 1
ATOM 625 O O . LEU A 1 85 ? -4.950 8.388 -0.242 1.00 93.12 85 LEU A O 1
ATOM 629 N N . PRO A 1 86 ? -2.928 9.091 -0.955 1.00 92.69 86 PRO A N 1
ATOM 630 C CA . PRO A 1 86 ? -3.422 9.996 -2.001 1.00 92.69 86 PRO A CA 1
ATOM 631 C C . PRO A 1 86 ? -3.880 9.215 -3.247 1.00 92.69 86 PRO A C 1
ATOM 633 O O . PRO A 1 86 ? -3.540 9.530 -4.384 1.00 92.69 86 PRO A O 1
ATOM 636 N N . LEU A 1 87 ? -4.628 8.141 -3.022 1.00 94.38 87 LEU A N 1
ATOM 637 C CA . LEU A 1 87 ? -5.152 7.253 -4.046 1.00 94.38 87 LEU A CA 1
ATOM 638 C C . LEU A 1 87 ? -6.592 7.624 -4.383 1.00 94.38 87 LEU A C 1
ATOM 640 O O . LEU A 1 87 ? -7.333 8.143 -3.543 1.00 94.38 87 LEU A O 1
ATOM 644 N N . SER A 1 88 ? -7.023 7.293 -5.599 1.00 95.06 88 SER A N 1
ATOM 645 C CA . SER A 1 88 ? -8.437 7.403 -5.944 1.00 95.06 88 SER A CA 1
ATOM 646 C C . SER A 1 88 ? -9.278 6.461 -5.072 1.00 95.06 88 SER A C 1
ATOM 648 O O . SER A 1 88 ? -8.817 5.404 -4.636 1.00 95.06 88 SER A O 1
ATOM 650 N N . HIS A 1 89 ? -10.552 6.798 -4.860 1.00 94.94 89 HIS A N 1
ATOM 651 C CA . HIS A 1 89 ? -11.475 5.918 -4.136 1.00 94.94 89 HIS A CA 1
ATOM 652 C C . HIS A 1 89 ? -11.537 4.507 -4.761 1.00 94.94 89 HIS A C 1
ATOM 654 O O . HIS A 1 89 ? -11.624 3.510 -4.048 1.00 94.94 89 HIS A O 1
ATOM 660 N N . ALA A 1 90 ? -11.448 4.397 -6.093 1.00 95.44 90 ALA A N 1
ATOM 661 C CA . ALA A 1 90 ? -11.439 3.106 -6.781 1.00 95.44 90 ALA A CA 1
ATOM 662 C C . ALA A 1 90 ? -10.201 2.268 -6.413 1.00 95.44 90 ALA A C 1
ATOM 664 O O . ALA A 1 90 ? -10.353 1.115 -6.011 1.00 95.44 90 ALA A O 1
ATOM 665 N N . ASP A 1 91 ? -9.010 2.865 -6.463 1.00 95.44 91 ASP A N 1
ATOM 666 C CA . ASP A 1 91 ? -7.745 2.210 -6.103 1.00 95.44 91 ASP A CA 1
ATOM 667 C C . ASP A 1 91 ? -7.740 1.752 -4.642 1.00 95.44 91 ASP A C 1
ATOM 669 O O . ASP A 1 91 ? -7.376 0.614 -4.329 1.00 95.44 91 ASP A O 1
ATOM 673 N N . LYS A 1 92 ? -8.234 2.604 -3.735 1.00 95.94 92 LYS A N 1
ATOM 674 C CA . LYS A 1 92 ? -8.373 2.254 -2.316 1.00 95.94 92 LYS A CA 1
ATOM 675 C C . LYS A 1 92 ? -9.296 1.059 -2.122 1.00 95.94 92 LYS A C 1
ATOM 677 O O . LYS A 1 92 ? -8.969 0.152 -1.358 1.00 95.94 92 LYS A O 1
ATOM 682 N N . LEU A 1 93 ? -10.426 1.000 -2.829 1.00 96.25 93 LEU A N 1
ATOM 683 C CA . LEU A 1 93 ? -11.324 -0.153 -2.754 1.00 96.25 93 LEU A CA 1
ATOM 684 C C . LEU A 1 93 ? -10.668 -1.446 -3.244 1.00 96.25 93 LEU A C 1
ATOM 686 O O . LEU A 1 93 ? -10.912 -2.492 -2.635 1.00 96.25 93 LEU A O 1
ATOM 690 N N . VAL A 1 94 ? -9.855 -1.395 -4.303 1.00 95.31 94 VAL A N 1
ATOM 691 C CA . VAL A 1 94 ? -9.094 -2.563 -4.771 1.00 95.31 94 VAL A CA 1
ATOM 692 C C . VAL A 1 94 ? -8.096 -2.987 -3.696 1.00 95.31 94 VAL A C 1
ATOM 694 O O . VAL A 1 94 ? -8.113 -4.140 -3.269 1.00 95.31 94 VAL A O 1
ATOM 697 N N . LEU A 1 95 ? -7.311 -2.054 -3.155 1.00 94.81 95 LEU A N 1
ATOM 698 C CA . LEU A 1 95 ? -6.359 -2.342 -2.082 1.00 94.81 95 LEU A CA 1
ATOM 699 C C . LEU A 1 95 ? -7.037 -3.030 -0.882 1.00 94.81 95 LEU A C 1
ATOM 701 O O . LEU A 1 95 ? -6.627 -4.112 -0.458 1.00 94.81 95 LEU A O 1
ATOM 705 N N . ILE A 1 96 ? -8.145 -2.466 -0.388 1.00 95.62 96 ILE A N 1
ATOM 706 C CA . ILE A 1 96 ? -8.916 -2.997 0.749 1.00 95.62 96 ILE A CA 1
ATOM 707 C C . ILE A 1 96 ? -9.408 -4.431 0.506 1.00 95.62 96 ILE A C 1
ATOM 709 O O . ILE A 1 96 ? -9.481 -5.229 1.445 1.00 95.62 96 ILE A O 1
ATOM 713 N N . GLN A 1 97 ? -9.777 -4.781 -0.730 1.00 94.81 97 GLN A N 1
ATOM 714 C CA . GLN A 1 97 ? -10.252 -6.131 -1.051 1.00 94.81 97 GLN A CA 1
ATOM 715 C C . GLN A 1 97 ? -9.159 -7.188 -0.874 1.00 94.81 97 GLN A C 1
ATOM 717 O O . GLN A 1 97 ? -9.464 -8.293 -0.411 1.00 94.81 97 GLN A O 1
ATOM 722 N N . HIS A 1 98 ? -7.913 -6.827 -1.186 1.00 93.44 98 HIS A N 1
ATOM 723 C CA . HIS A 1 98 ? -6.752 -7.710 -1.131 1.00 93.44 98 HIS A CA 1
ATOM 724 C C . HIS A 1 98 ? -6.113 -7.781 0.260 1.00 93.44 98 HIS A C 1
ATOM 726 O O . HIS A 1 98 ? -5.472 -8.781 0.587 1.00 93.44 98 HIS A O 1
ATOM 732 N N . LEU A 1 99 ? -6.298 -6.765 1.108 1.00 93.12 99 LEU A N 1
ATOM 733 C CA . LEU A 1 99 ? -5.727 -6.753 2.454 1.00 93.12 99 LEU A CA 1
ATOM 734 C C . LEU A 1 99 ? -6.372 -7.813 3.376 1.00 93.12 99 LEU A C 1
ATOM 736 O O . LEU A 1 99 ? -7.598 -8.013 3.345 1.00 93.12 99 LEU A O 1
ATOM 740 N N . PRO A 1 100 ? -5.577 -8.460 4.254 1.00 92.25 100 PRO A N 1
ATOM 741 C CA . PRO A 1 100 ? -6.038 -9.513 5.152 1.00 92.25 100 PRO A CA 1
ATOM 742 C C . PRO A 1 100 ? -6.660 -8.897 6.417 1.00 92.25 100 PRO A C 1
ATOM 744 O O . PRO A 1 100 ? -6.177 -9.084 7.531 1.00 92.25 100 PRO A O 1
ATOM 747 N N . LEU A 1 101 ? -7.717 -8.108 6.228 1.00 91.94 101 LEU A N 1
ATOM 748 C CA . LEU A 1 101 ? -8.399 -7.354 7.280 1.00 91.94 101 LEU A CA 1
ATOM 749 C C . LEU A 1 101 ? -9.528 -8.165 7.921 1.00 91.94 101 LEU A C 1
ATOM 751 O O . LEU A 1 101 ? -10.202 -8.954 7.251 1.00 91.94 101 LEU A O 1
ATOM 755 N N . SER A 1 102 ? -9.800 -7.902 9.203 1.00 93.62 102 SER A N 1
ATOM 756 C CA . SER A 1 102 ? -11.038 -8.365 9.830 1.00 93.62 102 SER A CA 1
ATOM 757 C C . SER A 1 102 ? -12.262 -7.716 9.154 1.00 93.62 102 SER A C 1
ATOM 759 O O . SER A 1 102 ? -12.135 -6.672 8.504 1.00 93.62 102 SER A O 1
ATOM 761 N N . PRO A 1 103 ? -13.478 -8.277 9.298 1.00 94.56 103 PRO A N 1
ATOM 762 C CA . PRO A 1 103 ? -14.681 -7.659 8.740 1.00 94.56 103 PRO A CA 1
ATOM 763 C C . PRO A 1 103 ? -14.925 -6.223 9.229 1.00 94.56 103 PRO A C 1
ATOM 765 O O . PRO A 1 103 ? -15.402 -5.392 8.458 1.00 94.56 103 PRO A O 1
ATOM 768 N N . VAL A 1 104 ? -14.579 -5.930 10.489 1.00 94.31 104 VAL A N 1
ATOM 769 C CA . VAL A 1 104 ? -14.730 -4.595 11.085 1.00 94.31 104 VAL A CA 1
ATOM 770 C C . VAL A 1 104 ? -13.724 -3.627 10.472 1.00 94.31 104 VAL A C 1
ATOM 772 O O . VAL A 1 104 ? -14.131 -2.584 9.966 1.00 94.31 104 VAL A O 1
ATOM 775 N N . ASP A 1 105 ? -12.444 -3.999 10.418 1.00 94.12 105 ASP A N 1
ATOM 776 C CA . ASP A 1 105 ? -11.399 -3.140 9.843 1.00 94.12 105 ASP A CA 1
ATOM 777 C C . ASP A 1 105 ? -11.653 -2.879 8.359 1.00 94.12 105 ASP A C 1
ATOM 779 O O . ASP A 1 105 ? -11.494 -1.761 7.879 1.00 94.12 105 ASP A O 1
ATOM 783 N N . ARG A 1 106 ? -12.138 -3.889 7.628 1.00 95.50 106 ARG A N 1
ATOM 784 C CA . ARG A 1 106 ? -12.540 -3.746 6.225 1.00 95.50 106 ARG A CA 1
ATOM 785 C C . ARG A 1 106 ? -13.694 -2.756 6.055 1.00 95.50 106 ARG A C 1
ATOM 787 O O . ARG A 1 106 ? -13.703 -2.008 5.081 1.00 95.50 106 ARG A O 1
ATOM 794 N N . MET A 1 107 ? -14.675 -2.761 6.959 1.00 95.94 107 MET A N 1
ATOM 795 C CA . MET A 1 107 ? -15.767 -1.784 6.941 1.00 95.94 107 MET A CA 1
ATOM 796 C C . MET A 1 107 ? -15.244 -0.377 7.227 1.00 95.94 107 MET A C 1
ATOM 798 O O . MET A 1 107 ? -15.591 0.543 6.495 1.00 95.94 107 MET A O 1
ATOM 802 N N . LEU A 1 108 ? -14.391 -0.223 8.243 1.00 95.69 108 LEU A N 1
ATOM 803 C CA . LEU A 1 108 ? -13.782 1.059 8.591 1.00 95.69 108 LEU A CA 1
ATOM 804 C C . LEU A 1 108 ? -12.962 1.614 7.424 1.00 95.69 108 LEU A C 1
ATOM 806 O O . LEU A 1 108 ? -13.224 2.728 6.993 1.00 95.69 108 LEU A O 1
ATOM 810 N N . CYS A 1 109 ? -12.073 0.816 6.832 1.00 95.50 109 CYS A N 1
ATOM 811 C CA . CYS A 1 109 ? -11.270 1.240 5.683 1.00 95.50 109 CYS A CA 1
ATOM 812 C C . CYS A 1 109 ? -12.129 1.688 4.490 1.00 95.50 109 CYS A C 1
ATOM 814 O O . CYS A 1 109 ? -11.760 2.616 3.783 1.00 95.50 109 CYS A O 1
ATOM 816 N N . ARG A 1 110 ? -13.289 1.057 4.254 1.00 95.00 110 ARG A N 1
ATOM 817 C CA . ARG A 1 110 ? -14.219 1.479 3.189 1.00 95.00 110 ARG A CA 1
ATOM 818 C C . ARG A 1 110 ? -14.871 2.832 3.457 1.00 95.00 110 ARG A C 1
ATOM 820 O O . ARG A 1 110 ? -15.300 3.468 2.507 1.00 95.00 110 ARG A O 1
ATOM 827 N N . LEU A 1 111 ? -14.998 3.238 4.719 1.00 92.75 111 LEU A N 1
ATOM 828 C CA . LEU A 1 111 ? -15.532 4.551 5.090 1.00 92.75 111 LEU A CA 1
ATOM 829 C C . LEU A 1 111 ? -14.473 5.658 4.968 1.00 92.75 111 LEU A C 1
ATOM 831 O O . LEU A 1 111 ? -14.845 6.814 4.799 1.00 92.75 111 LEU A O 1
ATOM 835 N N . SER A 1 112 ? -13.185 5.309 5.056 1.00 88.38 112 SER A N 1
ATOM 836 C CA . SER A 1 112 ? -12.044 6.227 4.872 1.00 88.38 112 SER A CA 1
ATOM 837 C C . SER A 1 112 ? -11.569 6.346 3.427 1.00 88.38 112 SER A C 1
ATOM 839 O O . SER A 1 112 ? -10.712 7.186 3.148 1.00 88.38 112 SER A O 1
ATOM 841 N N . ALA A 1 113 ? -12.028 5.445 2.555 1.00 86.62 113 ALA A N 1
ATOM 842 C CA . ALA A 1 113 ? -11.628 5.396 1.155 1.00 86.62 113 ALA A CA 1
ATOM 843 C C . ALA A 1 113 ? -12.083 6.648 0.395 1.00 86.62 113 ALA A C 1
ATOM 845 O O . ALA A 1 113 ? -13.233 7.091 0.606 1.00 86.62 113 ALA A O 1
#

Foldseek 3Di:
DWFWDQCVQQVLVVVVLCVCVVVPQWDDAPRWIKGWDQDPQKIWIWTDDPAKIKIKIGHRVDDPCSVGIIIIDMDGQPLVVLLRRPGDLSNQLRVLVRDPDDPVSSVSNNVSD

Secondary structure (DSSP, 8-state):
--EEEEGGG-HHHHHHHHHHHHH-SEEEETTEEEEEEEETTEEEEEEE-SSEEEEEEEET-STT-TTSEEEEEEEE-HHHHHHHS---HHHHHHHHHHS---HHHHHHHHHH-

=== Feature glossary ===
Key to the feature types in this record:

— What the protein is —

Primary structure: the covalent order of the twenty standard amino acids along the backbone. Two proteins with the same sequence will (almost always) fold to the same structure; two with 30% identity often share a fold but not the details.

Database cross-references. InterPro integrates a dozen domain/family signature databases into unified entries with residue-range hits. GO terms attach function/process/location labels with evidence codes. CATH codes position the fold in a four-level structural taxonomy. Organism is the NCBI-taxonomy species name.

— Where its atoms are —

The mmCIF block holds the 3D Cartesian coordinates of each backbone atom (N, Cα, C, O) in ångströms. mmCIF is the PDB's canonical archive format — a tagged-loop text representation of the atomic model.

Six rendered views show the 3D structure from the faces of a cube — i.e. along ±x, ±y, ±z. Rendering representation is drawn randomly per protein from cartoon (secondary-structure ribbons), sticks (backbone bonds), or molecular surface; coloring is either N→C rainbow (blue at the N-terminus through red at the C-terminus) or one color per chain.

— Local backbone conformation —

DSSP 8-state secondary structure assigns each residue one of H (α-helix), G (3₁₀-helix), I (π-helix), E (extended β-strand), B (isolated β-bridge), T (hydrogen-bonded turn), S (bend), or '-' (coil). The assignment is computed from backbone hydrogen-bond geometry via the Kabsch–Sander algorithm.

P-SEA three-state annotation labels each residue as helix, strand, or coil based purely on the geometry of the Cα trace. It serves as a fallback when the full backbone (and thus DSSP) is unavailable.

The φ/ψ torsion pair specifies the backbone conformation at each residue. φ rotates about the N–Cα bond, ψ about the Cα–C bond. Steric clashes forbid most of the (φ, ψ) plane — the allowed regions (α-helix basin, β-sheet basin, left-handed helix) are the Ramachandran-allowed regions.

— Global shape and packing —

The geometric summary reports three shape descriptors. Rg (radius of gyration) measures how spread out the Cα atoms are about their centre of mass; compact globular proteins have small Rg, elongated or unfolded ones large. Cα contacts (<8 Å, |i−j|>4) count long-range residue pairs in spatial proximity — high for tightly packed folds, near z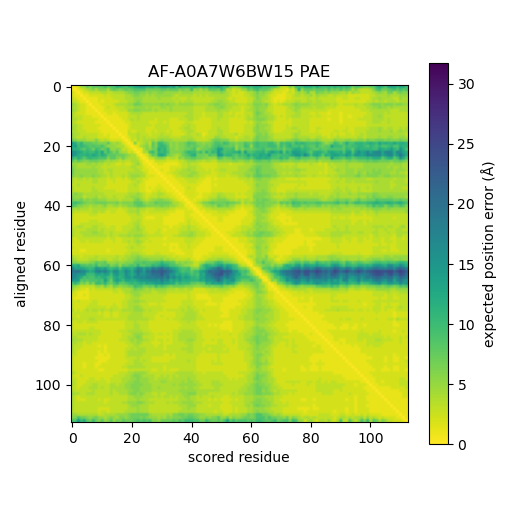ero for rods or random coil. The bounding-box extents give the protein's footprint along x, y, z in Å.

Accessible surface area quantifies burial. A residue with SASA near zero is packed into the hydrophobic core; one with SASA >100 Å² sits on the surface. Computed here via the Shrake–Rupley numerical algorithm with a 1.4 Å probe.

Plot images: a contact map (which residues are close in 3D, as an N×N binary image), a Ramachandran scatter (backbone torsion angles, revealing secondary-structure composition at a glance), and — for AlphaFold structures — a PAE heatmap (pairwise prediction confidence).

— Structural neighborhood —

The Foldseek 3Di string encodes local tertiary geometry as a 20-letter alphabet — one character per residue — derived from the relative positions of nearby Cα atoms. Unlike the amino-acid sequence, 3Di is a direct function of the 3D structure, so two proteins with the same fold have similar 3Di strings even at low sequence identity.

Nearest PDB neighbors are the top structural matches found by Foldseek when searching this structure against the entire Protein Data Bank. Each hit reports a TM-score (0 to 1; >0.5 almost always implies the same fold) and an E-value. These are *structural* homologs — they may share no detectable sequence similarity.

— Confidence and disorder —

For AlphaFold models, the B-factor field carries pLDDT — the model's own estimate of local accuracy on a 0–100 scale. Regions with pLDDT<50 should be treated as essentially unmodeled; they often correspond to intrinsically disordered segments.

B-factor (Debye–Waller factor) reflects atomic displacement in the crystal lattice. It is an experimental observable (units Å²), not a prediction; low values mean the atom is pinned down, high values mean it moves or is heterogeneous across the crystal.

Predicted aligned error is AlphaFold's pairwise confidence. Unlike pLDDT (per-residue), PAE is per-residue-pair and captures whether two parts of the structure are correctly placed relative to each other. Units are ångströms of expected positional error.